Protein AF-G2PE15-F1 (afdb_monomer_lite)

Radius of gyration: 14.47 Å; chains: 1; bounding box: 22×33×42 Å

Secondary structure (DSSP, 8-state):
---PBPTTTSPBPEE-TTS-EE-TTT--EE-S---PPP------

Structure (mmCIF, N/CA/C/O backbone):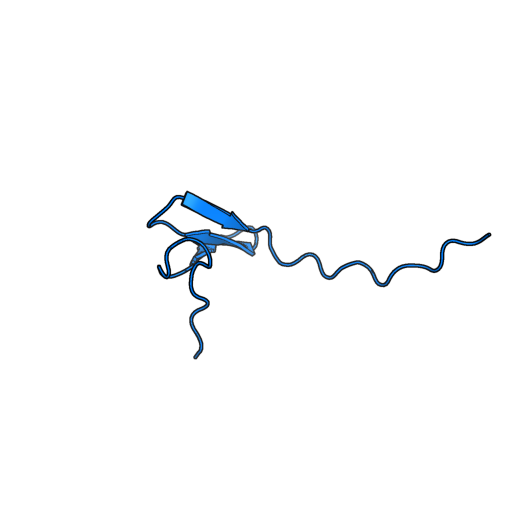
data_AF-G2PE15-F1
#
_entry.id   AF-G2PE15-F1
#
loop_
_atom_site.group_PDB
_atom_site.id
_atom_site.type_symbol
_atom_site.label_atom_id
_atom_site.label_alt_id
_atom_site.label_comp_id
_atom_site.label_asym_id
_atom_site.label_entity_id
_atom_site.label_seq_id
_atom_site.pdbx_PDB_ins_code
_atom_site.Cartn_x
_atom_site.Cartn_y
_atom_site.Cartn_z
_atom_site.occupancy
_atom_site.B_iso_or_equiv
_atom_site.auth_seq_id
_atom_site.auth_comp_id
_atom_site.auth_asym_id
_atom_site.auth_atom_id
_atom_site.pdbx_PDB_model_num
ATOM 1 N N . MET A 1 1 ? -1.787 -9.128 -16.716 1.00 45.94 1 MET A N 1
ATOM 2 C CA . MET A 1 1 ? -1.064 -8.467 -15.609 1.00 45.94 1 MET A CA 1
ATOM 3 C C . MET A 1 1 ? -2.128 -7.861 -14.701 1.00 45.94 1 MET A C 1
ATOM 5 O O . MET A 1 1 ? -2.820 -6.966 -15.161 1.00 45.94 1 MET A O 1
ATOM 9 N N . SER A 1 2 ? -2.361 -8.407 -13.501 1.00 50.28 2 SER A N 1
ATOM 10 C CA . SER A 1 2 ? -3.335 -7.836 -12.553 1.00 50.28 2 SER A CA 1
ATOM 11 C C . SER A 1 2 ? -2.699 -6.653 -11.833 1.00 50.28 2 SER A C 1
ATOM 13 O O . SER A 1 2 ? -1.802 -6.850 -11.020 1.00 50.28 2 SER A O 1
ATOM 15 N N . SER A 1 3 ? -3.145 -5.434 -12.136 1.00 63.62 3 SER A N 1
ATOM 16 C CA . SER A 1 3 ? -2.872 -4.271 -11.291 1.00 63.62 3 SER A CA 1
ATOM 17 C C . SER A 1 3 ? -3.745 -4.380 -10.045 1.00 63.62 3 SER A C 1
ATOM 19 O O . SER A 1 3 ? -4.975 -4.366 -10.141 1.00 63.62 3 SER A O 1
ATOM 21 N N . GLU A 1 4 ? -3.116 -4.529 -8.882 1.00 78.50 4 GLU A N 1
ATOM 22 C CA . GLU A 1 4 ? -3.825 -4.546 -7.606 1.00 78.50 4 GLU A CA 1
ATOM 23 C C . GLU A 1 4 ? -4.577 -3.215 -7.426 1.00 78.50 4 GLU A C 1
ATOM 25 O O . GLU A 1 4 ? -4.001 -2.132 -7.570 1.00 78.50 4 GLU A O 1
ATOM 30 N N . GLN A 1 5 ? -5.880 -3.290 -7.159 1.00 88.50 5 GLN A N 1
ATOM 31 C CA . GLN A 1 5 ? -6.724 -2.115 -6.941 1.00 88.50 5 GLN A CA 1
ATOM 32 C C . GLN A 1 5 ? -6.760 -1.758 -5.457 1.00 88.50 5 GLN A C 1
ATOM 34 O O . GLN A 1 5 ? -6.729 -2.625 -4.585 1.00 88.50 5 GLN A O 1
ATOM 39 N N . CYS A 1 6 ? -6.838 -0.463 -5.171 1.00 91.69 6 CYS A N 1
ATOM 40 C CA . CYS A 1 6 ? -6.945 0.062 -3.824 1.00 91.69 6 CYS A CA 1
ATOM 41 C C . CYS A 1 6 ? -8.257 -0.420 -3.193 1.00 91.69 6 CYS A C 1
ATOM 43 O O . CYS A 1 6 ? -9.327 -0.070 -3.696 1.00 91.69 6 CYS A O 1
ATOM 45 N N . PRO A 1 7 ? -8.220 -1.152 -2.068 1.00 88.75 7 PRO A N 1
ATOM 46 C CA . PRO A 1 7 ? -9.433 -1.678 -1.442 1.00 88.75 7 PRO A CA 1
ATOM 47 C C . PRO A 1 7 ? -10.337 -0.571 -0.880 1.00 88.75 7 PRO A C 1
ATOM 49 O O . PRO A 1 7 ? -11.515 -0.804 -0.642 1.00 88.75 7 PRO A O 1
ATOM 52 N N . SER A 1 8 ? -9.798 0.636 -0.674 1.00 90.44 8 SER A N 1
ATOM 53 C CA . SER A 1 8 ? -10.549 1.762 -0.114 1.00 90.44 8 SER A CA 1
ATOM 54 C C . SER A 1 8 ? -11.314 2.583 -1.155 1.00 90.44 8 SER A C 1
ATOM 56 O O . SER A 1 8 ? -12.276 3.249 -0.788 1.00 90.44 8 SER A O 1
ATOM 58 N N . CYS A 1 9 ? -10.875 2.614 -2.418 1.00 93.69 9 CYS A N 1
ATOM 59 C CA . CYS A 1 9 ? -11.455 3.513 -3.429 1.00 93.69 9 CYS A CA 1
ATOM 60 C C . CYS A 1 9 ? -11.496 2.943 -4.855 1.00 93.69 9 CYS A C 1
ATOM 62 O O . CYS A 1 9 ? -11.995 3.609 -5.756 1.00 93.69 9 CYS A O 1
ATOM 64 N N . GLY A 1 10 ? -10.939 1.751 -5.089 1.00 91.88 10 GLY A N 1
ATOM 65 C CA . GLY A 1 10 ? -10.835 1.135 -6.415 1.00 91.88 10 GLY A CA 1
ATOM 66 C C . GLY A 1 10 ? -9.766 1.744 -7.332 1.00 91.88 10 GLY A C 1
ATOM 67 O O . GLY A 1 10 ? -9.578 1.265 -8.445 1.00 91.88 10 GLY A O 1
ATOM 68 N N . GLY A 1 11 ? -9.045 2.778 -6.884 1.00 91.75 11 GLY A N 1
ATOM 69 C CA . GLY A 1 11 ? -7.948 3.390 -7.639 1.00 91.75 11 GLY A CA 1
ATOM 70 C C . GLY A 1 11 ? -6.744 2.459 -7.818 1.00 91.75 11 GLY A C 1
ATOM 71 O O . GLY A 1 11 ? -6.625 1.433 -7.154 1.00 91.75 11 GLY A O 1
ATOM 72 N N . GLN A 1 12 ? -5.812 2.822 -8.697 1.00 91.44 12 GLN A N 1
ATOM 73 C CA . GLN A 1 12 ? -4.618 2.009 -8.943 1.00 91.44 12 GLN A CA 1
ATOM 74 C C . GLN A 1 12 ? -3.608 2.136 -7.790 1.00 91.44 12 GLN A C 1
ATOM 76 O O . GLN A 1 12 ? -3.328 3.246 -7.325 1.00 91.44 12 GLN A O 1
ATOM 81 N N . LEU A 1 13 ? -3.058 1.007 -7.331 1.00 90.56 13 LEU A N 1
ATOM 82 C CA . LEU A 1 13 ? -1.947 0.987 -6.377 1.00 90.56 13 LEU A CA 1
ATOM 83 C C . LEU A 1 13 ? -0.605 1.024 -7.114 1.00 90.56 13 LEU A C 1
ATOM 85 O O . LEU A 1 13 ? -0.409 0.326 -8.108 1.00 90.56 13 LEU A O 1
ATOM 89 N N . ALA A 1 14 ? 0.328 1.817 -6.594 1.00 90.50 14 ALA A N 1
ATOM 90 C CA . ALA A 1 14 ? 1.724 1.850 -7.010 1.00 90.50 14 ALA A CA 1
ATOM 91 C C . ALA A 1 14 ? 2.609 1.295 -5.890 1.00 90.50 14 ALA A C 1
ATOM 93 O O . ALA A 1 14 ? 2.307 1.482 -4.713 1.00 90.50 14 ALA A O 1
ATOM 94 N N . VAL A 1 15 ? 3.701 0.620 -6.246 1.00 89.50 15 VAL A N 1
ATOM 95 C CA . VAL A 1 15 ? 4.695 0.151 -5.274 1.00 89.50 15 VAL A CA 1
ATOM 96 C C . VAL A 1 15 ? 5.840 1.159 -5.219 1.00 89.50 15 VAL A C 1
ATOM 98 O O . VAL A 1 15 ? 6.400 1.499 -6.261 1.00 89.50 15 VAL A O 1
ATOM 101 N N . ASN A 1 16 ? 6.167 1.668 -4.029 1.00 88.38 16 ASN A N 1
ATOM 102 C CA . ASN A 1 16 ? 7.301 2.576 -3.845 1.00 88.38 16 ASN A CA 1
ATOM 103 C C . ASN A 1 16 ? 8.634 1.805 -3.700 1.00 88.38 16 ASN A C 1
ATOM 105 O O . ASN A 1 16 ? 8.662 0.574 -3.703 1.00 88.38 16 ASN A O 1
ATOM 109 N N . GLN A 1 17 ? 9.748 2.530 -3.557 1.00 89.50 17 GLN A N 1
ATOM 110 C CA . GLN A 1 17 ? 11.085 1.929 -3.423 1.00 89.50 17 GLN A CA 1
ATOM 111 C C . GLN A 1 17 ? 11.242 1.063 -2.162 1.00 89.50 17 GLN A C 1
ATOM 113 O O . GLN A 1 17 ? 11.990 0.091 -2.181 1.00 89.50 17 GLN A O 1
ATOM 118 N N . ASP A 1 18 ? 10.494 1.366 -1.102 1.00 87.81 18 ASP A N 1
ATOM 119 C CA . ASP A 1 18 ? 10.44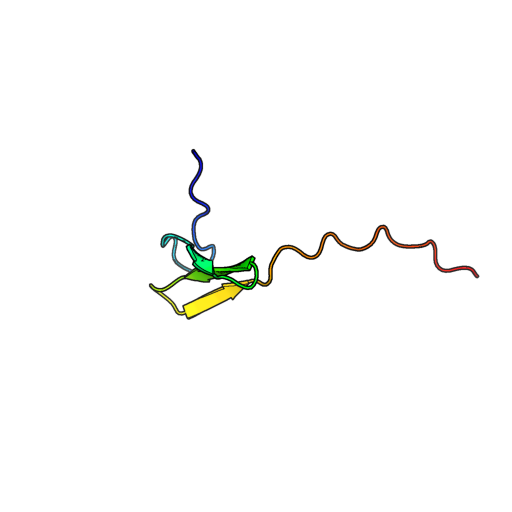4 0.587 0.139 1.00 87.81 18 ASP A CA 1
ATOM 120 C C . ASP A 1 18 ? 9.538 -0.658 0.035 1.00 87.81 18 ASP A C 1
ATOM 122 O O . ASP A 1 18 ? 9.355 -1.385 1.012 1.00 87.81 18 ASP A O 1
ATOM 126 N N . GLY A 1 19 ? 8.917 -0.900 -1.125 1.00 87.75 19 GLY A N 1
ATOM 127 C CA . GLY A 1 19 ? 7.991 -2.011 -1.353 1.00 87.75 19 GLY A CA 1
ATOM 128 C C . GLY A 1 19 ? 6.562 -1.770 -0.850 1.00 87.75 19 GLY A C 1
ATOM 129 O O . GLY A 1 19 ? 5.737 -2.684 -0.880 1.00 87.75 19 GLY A O 1
ATOM 130 N N . TRP A 1 20 ? 6.235 -0.557 -0.406 1.00 90.81 20 TRP A N 1
ATOM 131 C CA . TRP A 1 20 ? 4.895 -0.202 0.058 1.00 90.81 20 TRP A CA 1
ATOM 132 C C . TRP A 1 20 ? 3.930 -0.027 -1.104 1.00 90.81 20 TRP A C 1
ATOM 134 O O . TRP A 1 20 ? 4.254 0.627 -2.093 1.00 90.81 20 TRP A O 1
ATOM 144 N N . LYS A 1 21 ? 2.704 -0.530 -0.943 1.00 90.81 21 LYS A N 1
ATOM 145 C CA . LYS A 1 21 ? 1.591 -0.284 -1.866 1.00 90.81 21 LYS A CA 1
ATOM 146 C C . LYS A 1 21 ? 0.900 1.020 -1.480 1.00 90.81 21 LYS A C 1
ATOM 148 O O . LYS A 1 21 ? 0.250 1.082 -0.439 1.00 90.81 21 LYS A O 1
ATOM 153 N N . ILE A 1 22 ? 1.019 2.043 -2.318 1.00 91.75 22 ILE A N 1
ATOM 154 C CA . ILE A 1 22 ? 0.474 3.388 -2.110 1.00 91.75 22 ILE A CA 1
ATOM 155 C C . ILE A 1 22 ? -0.606 3.687 -3.159 1.00 91.75 22 ILE A C 1
ATOM 157 O O . ILE A 1 22 ? -0.420 3.434 -4.349 1.00 91.75 22 ILE A O 1
ATOM 161 N N . CYS A 1 23 ? -1.733 4.262 -2.738 1.00 94.25 23 CYS A N 1
A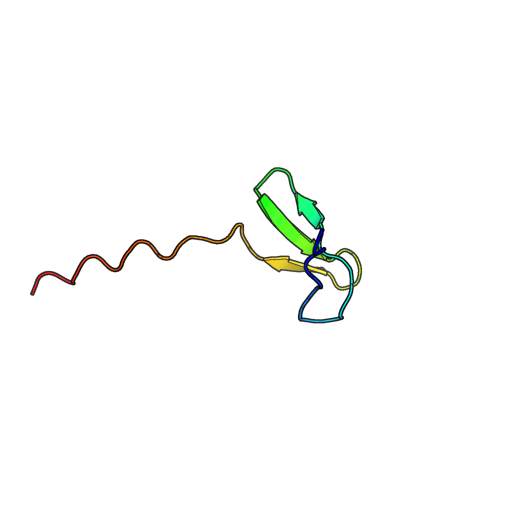TOM 162 C CA . CYS A 1 23 ? -2.767 4.793 -3.621 1.00 94.25 23 CYS A CA 1
ATOM 163 C C . CYS A 1 23 ? -2.720 6.322 -3.628 1.00 94.25 23 CYS A C 1
ATOM 165 O O . CYS A 1 23 ? -3.103 6.971 -2.654 1.00 94.25 23 CYS A O 1
ATOM 167 N N . HIS A 1 24 ? -2.334 6.908 -4.759 1.00 91.31 24 HIS A N 1
ATOM 168 C CA . HIS A 1 24 ? -2.281 8.365 -4.917 1.00 91.31 24 HIS A CA 1
ATOM 169 C C . HIS A 1 24 ? -3.665 9.030 -4.988 1.00 91.31 24 HIS A C 1
ATOM 171 O O . HIS A 1 24 ? -3.765 10.237 -4.799 1.00 91.31 24 HIS A O 1
ATOM 177 N N . SER A 1 25 ? -4.735 8.265 -5.239 1.00 93.06 25 SER A N 1
ATOM 178 C CA . SER A 1 25 ? -6.096 8.806 -5.349 1.00 93.06 25 SER A CA 1
ATOM 179 C C . SER A 1 25 ? -6.732 9.127 -3.996 1.00 93.06 25 SER A C 1
ATOM 181 O O . SER A 1 25 ? -7.504 10.073 -3.903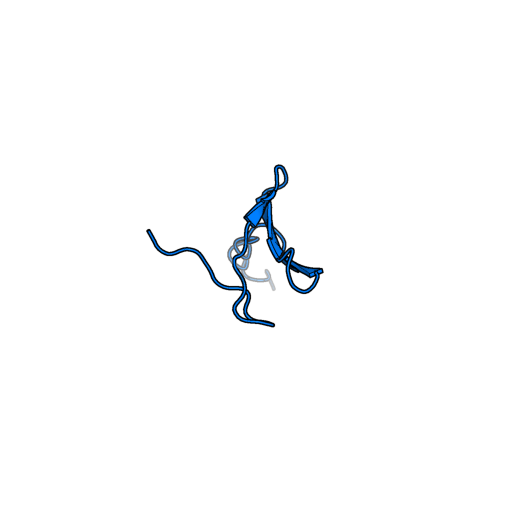 1.00 93.06 25 SER A O 1
ATOM 183 N N . CYS A 1 26 ? -6.445 8.334 -2.958 1.00 94.25 26 CYS A N 1
ATOM 184 C CA . CYS A 1 26 ? -7.081 8.486 -1.642 1.00 94.25 26 CYS A CA 1
ATOM 185 C C . CYS A 1 26 ? -6.102 8.487 -0.459 1.00 94.25 26 CYS A C 1
ATOM 187 O O . CYS A 1 26 ? -6.539 8.613 0.679 1.00 94.25 26 CYS A O 1
ATOM 189 N N . GLY A 1 27 ? -4.798 8.312 -0.698 1.00 91.31 27 GLY A N 1
ATOM 190 C CA . GLY A 1 27 ? -3.777 8.282 0.354 1.00 91.31 27 GLY A CA 1
ATOM 191 C C . GLY A 1 27 ? -3.652 6.948 1.097 1.00 91.31 27 GLY A C 1
ATOM 192 O O . GLY A 1 27 ? -2.980 6.887 2.122 1.00 91.31 27 GLY A O 1
ATOM 193 N N . TYR A 1 28 ? -4.275 5.872 0.604 1.00 91.69 28 TYR A N 1
ATOM 194 C CA . TYR A 1 28 ? -4.114 4.535 1.186 1.00 91.69 28 TYR A CA 1
ATOM 195 C C . TYR A 1 28 ? -2.660 4.060 1.072 1.00 91.69 28 TYR A C 1
ATOM 197 O O . TYR A 1 28 ? -2.061 4.170 0.004 1.00 91.69 28 TYR A O 1
ATOM 205 N N . ALA A 1 29 ? -2.115 3.486 2.144 1.00 90.94 29 ALA A N 1
ATOM 206 C CA . ALA A 1 29 ? -0.774 2.916 2.179 1.00 90.94 29 ALA A CA 1
ATOM 207 C C . ALA A 1 29 ? -0.806 1.560 2.893 1.00 90.94 29 ALA A C 1
ATOM 209 O O . ALA A 1 29 ? -1.373 1.434 3.976 1.00 90.94 29 ALA A O 1
ATOM 210 N N . SER A 1 30 ? -0.196 0.546 2.288 1.00 86.94 30 SER A N 1
ATOM 211 C CA . SER A 1 30 ? 0.027 -0.763 2.896 1.00 86.94 30 SER A CA 1
ATOM 212 C C . SER A 1 30 ? 1.507 -1.111 2.858 1.00 86.94 30 SER A C 1
ATOM 214 O O . SER A 1 30 ? 2.133 -0.927 1.809 1.00 86.94 30 SER A O 1
ATOM 216 N N . PRO A 1 31 ? 2.069 -1.631 3.960 1.00 87.50 31 PRO A N 1
ATOM 217 C CA . PRO A 1 31 ? 3.451 -2.081 3.972 1.00 87.50 31 PRO A CA 1
ATOM 218 C C . PRO A 1 31 ? 3.670 -3.197 2.938 1.00 87.50 31 PRO A C 1
ATOM 220 O O . PRO A 1 31 ? 2.707 -3.889 2.574 1.00 87.50 31 PRO A O 1
ATOM 223 N N . PRO A 1 32 ? 4.916 -3.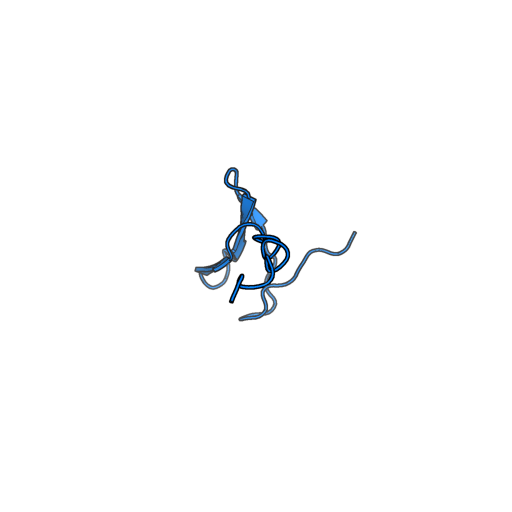397 2.458 1.00 83.69 32 PRO A N 1
ATOM 224 C CA . PRO A 1 32 ? 5.265 -4.607 1.722 1.00 83.69 32 PRO A CA 1
ATOM 225 C C . PRO A 1 32 ? 4.780 -5.786 2.550 1.00 83.69 32 PRO A C 1
ATOM 227 O O . PRO A 1 32 ? 4.991 -5.793 3.763 1.00 83.69 32 PRO A O 1
ATOM 230 N N . GLY A 1 33 ? 4.067 -6.722 1.917 1.00 70.69 33 GLY A N 1
ATOM 231 C CA . GLY A 1 33 ? 3.456 -7.846 2.612 1.00 70.69 33 GLY A CA 1
ATOM 232 C C . GLY A 1 33 ? 4.495 -8.505 3.505 1.00 70.69 33 GLY A C 1
ATOM 233 O O . GLY A 1 33 ? 5.369 -9.214 3.012 1.00 70.69 33 GLY A O 1
ATOM 234 N N . VAL A 1 34 ? 4.416 -8.241 4.810 1.00 54.19 34 VAL A N 1
ATOM 235 C CA . VAL A 1 34 ? 5.101 -9.060 5.789 1.00 54.19 34 VAL A CA 1
ATOM 236 C C . VAL A 1 34 ? 4.434 -10.404 5.604 1.00 54.19 34 VAL A C 1
ATOM 238 O O . VAL A 1 34 ? 3.268 -10.587 5.953 1.00 54.19 34 VAL A O 1
ATOM 241 N N . VAL A 1 35 ? 5.122 -11.328 4.936 1.00 57.50 35 VAL A N 1
ATOM 242 C CA . VAL A 1 35 ? 4.812 -12.738 5.129 1.00 57.50 35 VAL A CA 1
ATOM 243 C C . VAL A 1 35 ? 4.707 -12.878 6.643 1.00 57.50 35 VAL A C 1
ATOM 245 O O . VAL A 1 35 ? 5.671 -12.513 7.327 1.00 57.50 35 VAL A O 1
ATOM 248 N N . PRO A 1 36 ? 3.540 -13.264 7.197 1.00 49.03 36 PRO A N 1
ATOM 249 C CA . PRO A 1 36 ? 3.488 -13.579 8.607 1.00 49.03 36 PRO A CA 1
ATOM 250 C C .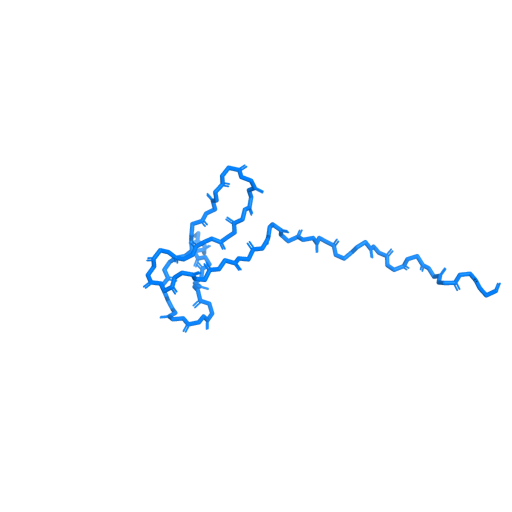 PRO A 1 36 ? 4.634 -14.560 8.795 1.00 49.03 36 PRO A C 1
ATOM 252 O O . PRO A 1 36 ? 4.695 -15.557 8.066 1.00 49.03 36 PRO A O 1
ATOM 255 N N . ALA A 1 37 ? 5.603 -14.230 9.655 1.00 51.72 37 ALA A N 1
ATOM 256 C CA . ALA A 1 37 ? 6.612 -15.210 10.013 1.00 51.72 37 ALA A CA 1
ATOM 257 C C . ALA A 1 37 ? 5.824 -16.486 10.343 1.00 51.72 37 ALA A C 1
ATOM 259 O O . ALA A 1 37 ? 4.831 -16.359 11.074 1.00 51.72 37 ALA A O 1
ATOM 260 N N . PRO A 1 38 ? 6.150 -17.654 9.748 1.00 54.28 38 PRO A N 1
ATOM 261 C CA . PRO A 1 38 ? 5.451 -18.883 10.085 1.00 54.28 38 PRO A CA 1
ATOM 262 C C . PRO A 1 38 ? 5.455 -18.931 11.600 1.00 54.28 38 PRO A C 1
ATOM 264 O O . PRO A 1 38 ? 6.524 -18.804 12.199 1.00 54.28 38 PRO A O 1
ATOM 267 N N . SER A 1 39 ? 4.260 -18.931 12.188 1.00 60.28 39 SER A N 1
ATOM 268 C CA . SER A 1 39 ? 4.054 -18.866 13.624 1.00 60.28 39 SER A CA 1
ATOM 269 C C . SER A 1 39 ? 4.945 -19.938 14.226 1.00 60.28 39 SER A C 1
ATOM 271 O O . SER A 1 39 ? 4.630 -21.124 14.144 1.00 60.28 39 SER A O 1
ATOM 273 N N . LEU A 1 40 ? 6.109 -19.540 14.753 1.00 60.53 40 LEU A N 1
ATOM 274 C CA . LEU A 1 40 ? 6.931 -20.441 15.538 1.00 60.53 40 LEU A CA 1
ATOM 275 C C . LEU A 1 40 ? 5.979 -20.930 16.627 1.00 60.53 40 LEU A C 1
ATOM 277 O O . LEU A 1 40 ? 5.373 -20.076 17.288 1.00 60.53 40 LEU A O 1
ATOM 281 N N . PRO A 1 41 ? 5.746 -22.248 16.771 1.00 58.28 41 PRO A N 1
ATOM 282 C CA . PRO A 1 41 ? 4.844 -22.720 17.801 1.00 58.28 41 PRO A CA 1
ATOM 283 C C . PRO A 1 41 ? 5.381 -22.167 19.116 1.00 58.28 41 PRO A C 1
ATOM 285 O O . PRO A 1 41 ? 6.559 -22.356 19.435 1.00 58.28 41 PRO A O 1
ATOM 288 N N . ALA A 1 42 ? 4.545 -21.397 19.814 1.00 59.50 42 ALA A N 1
ATOM 289 C CA . ALA A 1 42 ? 4.867 -20.865 21.124 1.00 59.50 42 ALA A CA 1
ATOM 290 C C . ALA A 1 42 ? 5.298 -22.052 21.990 1.00 59.50 42 ALA A C 1
ATOM 292 O O . ALA A 1 42 ? 4.490 -22.929 22.297 1.00 59.50 42 ALA A O 1
ATOM 293 N N . ARG A 1 43 ? 6.599 -22.139 22.284 1.00 62.75 43 ARG A N 1
ATOM 294 C CA . ARG A 1 43 ? 7.147 -23.219 23.098 1.00 62.75 43 ARG A CA 1
ATOM 295 C C . ARG A 1 43 ? 6.605 -23.011 24.510 1.00 62.75 43 ARG A C 1
ATOM 297 O O . ARG A 1 43 ? 6.913 -21.992 25.123 1.00 62.75 43 ARG A O 1
ATOM 304 N N . SER A 1 44 ? 5.718 -23.921 24.917 1.00 64.00 44 SER A N 1
ATOM 305 C CA . SER A 1 44 ? 5.126 -24.007 26.257 1.00 64.00 44 SER A CA 1
ATOM 306 C C . SER A 1 44 ? 6.182 -24.291 27.318 1.00 64.00 44 SER A C 1
ATOM 308 O O . SER A 1 44 ? 7.197 -24.939 26.968 1.00 64.00 44 SER A O 1
#

Sequence (44 aa):
MSSEQCPSCGGQLAVNQDGWKICHSCGYASPPGVVPAPSLPARS

Foldseek 3Di:
DDQDADPVPRAGWDQDPQRWTAGPVPGDIDHNDPPPPPPPPPDD

Organism: Streptomyces violaceusniger (strain Tu 4113) (NCBI:txid653045)

pLDDT: mean 78.9, std 16.04, range [45.94, 94.25]